Protein AF-A0A944KFV8-F1 (afdb_monomer)

Sequence (78 aa):
MTSLRAPGSGPQHIAVGTAETDRQLTDSTRLMYSADMAAFTAWCASVGRRPLPAAPETVTEYVAHSEDFKSSETVVTL

Foldseek 3Di:
DDDDDDDDPDPPDDDDDDVVVVVVDDPVRVVVVVVVLVVLCVVCVVVVHDSPPHDPVSVVVVVVVVVVVCPPDPPPDD

Mean predicted aligned error: 12.35 Å

pLDDT: mean 75.53, std 19.29, range [37.81, 97.44]

Radius of gyration: 17.9 Å; Cα contacts (8 Å, |Δi|>4): 13; chains: 1; bounding box: 39×47×43 Å

Solvent-accessible surface area (backbone atoms only — not comparable to full-atom values): 5193 Å² total; per-residue (Å²): 137,87,87,80,77,78,84,76,90,62,86,83,78,80,77,80,83,53,79,67,61,55,73,73,51,53,72,69,55,49,51,50,52,51,50,54,51,50,53,51,43,53,50,22,60,77,75,76,46,67,60,77,88,53,53,72,66,59,53,54,53,47,50,60,59,46,57,76,70,51,81,68,72,84,76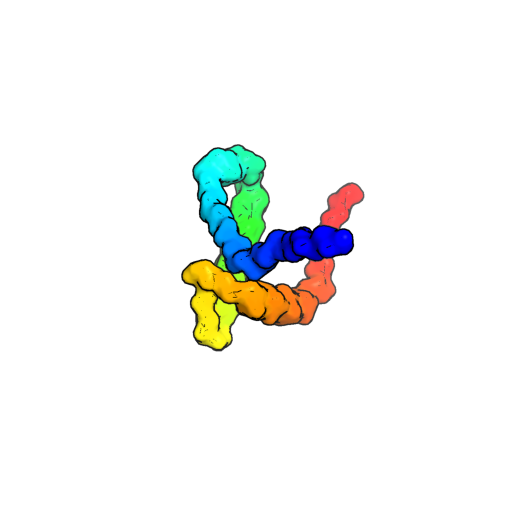,80,83,126

Secondary structure (DSSP, 8-state):
-----PPP------PPPPHHHHHTS-HHHHHHHHHHHHHHHHHHHHTT---TTPPHHHHHHHHHHHHTT--S------

Structure (mmCIF, N/CA/C/O backbone):
data_AF-A0A944KFV8-F1
#
_entry.id   AF-A0A944KFV8-F1
#
loop_
_atom_site.group_PDB
_atom_site.id
_atom_site.type_symbol
_atom_site.label_atom_id
_atom_site.label_alt_id
_atom_site.label_comp_id
_atom_site.label_asym_id
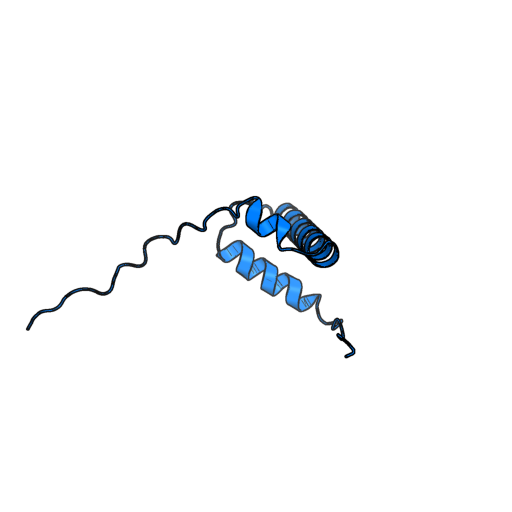_atom_site.label_entity_id
_atom_site.label_seq_id
_atom_site.pdbx_PDB_ins_code
_atom_site.Cartn_x
_atom_site.Cartn_y
_atom_site.Cartn_z
_atom_site.occupancy
_atom_site.B_iso_or_equiv
_atom_site.auth_seq_id
_atom_site.auth_comp_id
_atom_site.auth_asym_id
_atom_site.auth_atom_id
_atom_site.pdbx_PDB_model_num
ATOM 1 N N . MET A 1 1 ? -6.737 38.675 29.579 1.00 45.16 1 MET A N 1
ATOM 2 C CA . MET A 1 1 ? -6.604 37.210 29.427 1.00 45.16 1 MET A CA 1
ATOM 3 C C . MET A 1 1 ? -7.227 36.822 28.092 1.00 45.16 1 MET A C 1
ATOM 5 O O . MET A 1 1 ? -8.423 36.579 28.039 1.00 45.16 1 MET A O 1
ATOM 9 N N . THR A 1 2 ? -6.455 36.859 27.002 1.00 47.62 2 THR A N 1
ATOM 10 C CA . THR A 1 2 ? -6.946 36.490 25.663 1.00 47.62 2 THR A CA 1
ATOM 11 C C . THR A 1 2 ? -6.562 35.043 25.394 1.00 47.62 2 THR A C 1
ATOM 13 O O . THR A 1 2 ? -5.388 34.738 25.213 1.00 47.62 2 THR A O 1
ATOM 16 N N . SER A 1 3 ? -7.553 34.157 25.408 1.00 56.69 3 SER A N 1
ATOM 17 C CA . SER A 1 3 ? -7.430 32.810 24.856 1.00 56.69 3 SER A CA 1
ATOM 18 C C . SER A 1 3 ? -7.720 32.892 23.360 1.00 56.69 3 SER A C 1
ATOM 20 O O . SER A 1 3 ? -8.797 33.353 22.981 1.00 56.69 3 SER A O 1
ATOM 22 N N . LEU A 1 4 ? -6.783 32.472 22.506 1.00 55.56 4 LEU A N 1
ATOM 23 C CA . LEU A 1 4 ? -7.054 32.282 21.080 1.00 55.56 4 LEU A CA 1
ATOM 24 C C . LEU A 1 4 ? -6.451 30.956 20.595 1.00 55.56 4 LEU A C 1
ATOM 26 O O . LEU A 1 4 ? -5.316 30.889 20.144 1.00 55.56 4 LEU A O 1
ATOM 30 N N . ARG A 1 5 ? -7.258 29.905 20.790 1.00 59.50 5 ARG A N 1
ATOM 31 C CA . ARG A 1 5 ? -7.472 28.702 19.962 1.00 59.50 5 ARG A CA 1
ATOM 32 C C . ARG A 1 5 ? -6.304 28.236 19.070 1.00 59.50 5 ARG A C 1
ATOM 34 O O . ARG A 1 5 ? -5.983 28.873 18.073 1.00 59.50 5 ARG A O 1
ATOM 41 N N . ALA A 1 6 ? -5.791 27.034 19.357 1.00 59.16 6 ALA A N 1
ATOM 42 C CA . ALA A 1 6 ? -4.961 26.263 18.431 1.00 59.16 6 ALA A CA 1
ATOM 43 C C . ALA A 1 6 ? -5.669 26.111 17.065 1.00 59.16 6 ALA A C 1
ATOM 45 O O . ALA A 1 6 ? -6.885 25.872 17.053 1.00 59.16 6 ALA A O 1
ATOM 46 N N . PRO A 1 7 ? -4.964 26.250 15.924 1.00 49.78 7 PRO A N 1
ATOM 47 C CA . PRO A 1 7 ? -5.556 25.991 14.618 1.00 49.78 7 PRO A CA 1
ATOM 48 C C . PRO A 1 7 ? -6.110 24.565 14.610 1.00 49.78 7 PRO A C 1
ATOM 50 O O . PRO A 1 7 ? -5.405 23.606 14.918 1.00 49.78 7 PRO A O 1
ATOM 53 N N . GLY A 1 8 ? -7.412 24.452 14.345 1.00 45.16 8 GLY A N 1
ATOM 54 C CA . GLY A 1 8 ? -8.102 23.173 14.325 1.00 45.16 8 GLY A CA 1
ATOM 55 C C . GLY A 1 8 ? -7.485 22.255 13.278 1.00 45.16 8 GLY A C 1
ATOM 56 O O . GLY A 1 8 ? -7.329 22.657 12.126 1.00 45.16 8 GLY A O 1
ATOM 57 N N . SER A 1 9 ? -7.174 21.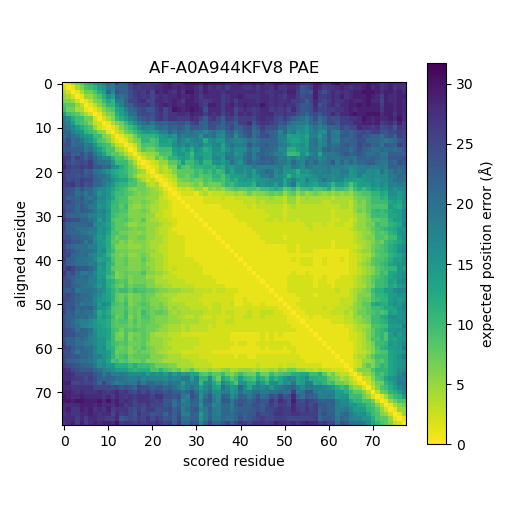029 13.692 1.00 52.59 9 SER A N 1
ATOM 58 C CA . SER A 1 9 ? -6.828 19.901 12.831 1.00 52.59 9 SER A CA 1
ATOM 59 C C . SER A 1 9 ? -8.021 19.552 11.936 1.00 52.59 9 SER A C 1
ATOM 61 O O . SER A 1 9 ? -8.797 18.645 12.229 1.00 52.59 9 SER A O 1
ATOM 63 N N . GLY A 1 10 ? -8.234 20.332 10.877 1.00 50.47 10 GLY A N 1
ATOM 64 C CA . GLY A 1 10 ? -9.073 19.916 9.758 1.00 50.47 10 GLY A CA 1
ATOM 65 C C . GLY A 1 10 ? -8.425 18.728 9.036 1.00 50.47 10 GLY A C 1
ATOM 66 O O . GLY A 1 10 ? -7.224 18.501 9.196 1.00 50.47 10 GLY A O 1
ATOM 67 N N . PRO A 1 11 ? -9.183 17.950 8.247 1.00 55.19 11 PRO A N 1
ATOM 68 C CA . PRO A 1 11 ? -8.603 16.863 7.471 1.00 55.19 11 PRO A CA 1
ATOM 69 C C . PRO A 1 11 ? -7.546 17.429 6.513 1.00 55.19 11 PRO A C 1
ATOM 71 O O . PRO A 1 11 ? -7.863 18.232 5.634 1.00 55.19 11 PRO A O 1
ATOM 74 N N . GLN A 1 12 ? -6.284 17.032 6.698 1.00 59.22 12 GLN A N 1
ATOM 75 C CA . GLN A 1 12 ? -5.211 17.344 5.755 1.00 59.22 12 GLN A CA 1
ATOM 76 C C . GLN A 1 12 ? -5.572 16.753 4.384 1.00 59.22 12 GLN A C 1
ATOM 78 O O . GLN A 1 12 ? -5.586 15.536 4.201 1.00 59.22 12 GLN A O 1
ATOM 83 N N . HIS A 1 13 ? -5.885 17.617 3.419 1.00 54.75 13 HIS A N 1
ATOM 84 C CA . HIS A 1 13 ? -6.078 17.226 2.027 1.00 54.75 13 HIS A CA 1
ATOM 85 C C . HIS A 1 13 ? -4.699 16.947 1.422 1.00 54.75 13 HIS A C 1
ATOM 87 O O . HIS A 1 13 ? -3.901 17.864 1.229 1.00 54.75 13 HIS A O 1
ATOM 93 N N . ILE A 1 14 ? -4.394 15.679 1.159 1.00 58.78 14 ILE A N 1
ATOM 94 C CA . ILE A 1 14 ? -3.115 15.280 0.564 1.00 58.78 14 ILE A CA 1
ATOM 95 C C . ILE A 1 14 ? -3.166 15.657 -0.920 1.00 58.78 14 ILE A C 1
ATOM 97 O O . ILE A 1 14 ? -4.021 15.164 -1.658 1.00 58.78 14 ILE A O 1
ATOM 101 N N . ALA A 1 15 ? -2.315 16.591 -1.346 1.00 56.28 15 ALA A N 1
ATOM 102 C CA . ALA A 1 15 ? -2.246 17.011 -2.742 1.00 56.28 15 ALA A CA 1
ATOM 103 C C . ALA A 1 15 ? -1.790 15.835 -3.623 1.00 56.28 15 ALA A C 1
ATOM 105 O O . ALA A 1 15 ? -0.811 15.159 -3.309 1.00 56.28 15 ALA A O 1
ATOM 106 N N . VAL A 1 16 ? -2.500 15.591 -4.728 1.00 61.12 16 VAL A N 1
ATOM 107 C CA . VAL A 1 16 ? -2.088 14.616 -5.748 1.00 61.12 16 VAL A CA 1
ATOM 108 C C . VAL A 1 16 ? -0.819 15.141 -6.428 1.00 61.12 16 VAL A C 1
ATOM 110 O O . VAL A 1 16 ? -0.801 16.284 -6.884 1.00 61.12 16 VAL A O 1
ATOM 113 N N . GLY A 1 17 ? 0.241 14.326 -6.468 1.00 62.06 17 GLY A N 1
ATOM 114 C CA . GLY A 1 17 ? 1.531 14.695 -7.062 1.00 62.06 17 GLY A CA 1
ATOM 115 C C . GLY A 1 17 ? 1.412 15.081 -8.540 1.00 62.06 17 GLY A C 1
ATOM 116 O O . GLY A 1 17 ? 0.615 14.504 -9.281 1.00 62.06 17 GLY A O 1
ATOM 117 N N . THR A 1 18 ? 2.188 16.076 -8.972 1.00 68.00 18 THR A N 1
ATOM 118 C CA . THR A 1 18 ? 2.172 16.578 -10.353 1.00 68.00 18 THR A CA 1
ATOM 119 C C . THR A 1 18 ? 3.134 15.784 -11.242 1.00 68.00 18 THR A C 1
ATOM 121 O O . THR A 1 18 ? 4.076 15.146 -10.770 1.00 68.00 18 THR A O 1
ATOM 124 N N . ALA A 1 19 ? 2.952 15.870 -12.564 1.00 58.97 19 ALA A N 1
ATOM 125 C CA . ALA A 1 19 ? 3.868 15.280 -13.550 1.00 58.97 19 ALA A CA 1
ATOM 126 C C . ALA A 1 19 ? 5.318 15.814 -13.453 1.00 58.97 19 ALA A C 1
ATOM 128 O O . ALA A 1 19 ? 6.239 15.231 -14.021 1.00 58.97 19 ALA A O 1
ATOM 129 N N . GLU A 1 20 ? 5.538 16.927 -12.749 1.00 58.88 20 GLU A N 1
ATOM 130 C CA . GLU A 1 20 ? 6.868 17.493 -12.509 1.00 58.88 20 GLU A CA 1
ATOM 131 C C . GLU A 1 20 ? 7.643 16.683 -11.468 1.00 58.88 20 GLU A C 1
ATOM 133 O O . GLU A 1 20 ? 8.824 16.414 -11.678 1.00 58.88 20 GLU A O 1
ATOM 138 N N . THR A 1 21 ? 6.972 16.222 -10.405 1.00 65.56 21 THR A N 1
ATOM 139 C CA . THR A 1 21 ? 7.552 15.310 -9.404 1.00 65.56 21 THR A CA 1
ATOM 140 C C . THR A 1 21 ? 7.982 14.002 -10.047 1.00 65.56 21 THR A C 1
ATOM 142 O O . THR A 1 21 ? 9.041 13.468 -9.734 1.00 65.56 21 THR A O 1
ATOM 145 N N . ASP A 1 22 ? 7.195 13.514 -11.002 1.00 62.81 22 ASP A N 1
ATOM 146 C CA . ASP A 1 22 ? 7.502 12.288 -11.721 1.00 62.81 22 ASP A CA 1
ATOM 147 C C . ASP A 1 22 ? 8.867 12.398 -12.434 1.00 62.81 22 ASP A C 1
ATOM 149 O O . ASP A 1 22 ? 9.730 11.536 -12.270 1.00 62.81 22 ASP A O 1
ATOM 153 N N . ARG A 1 23 ? 9.147 13.504 -13.142 1.00 69.06 23 ARG A N 1
ATOM 154 C CA . ARG A 1 23 ? 10.448 13.722 -13.819 1.00 69.06 23 ARG A CA 1
ATOM 155 C C . ARG A 1 23 ? 11.651 13.821 -12.873 1.00 69.06 23 ARG A C 1
ATOM 157 O O . ARG A 1 23 ? 12.779 13.727 -13.345 1.00 69.06 23 ARG A O 1
ATOM 164 N N . GLN A 1 24 ? 11.431 14.027 -11.576 1.00 77.19 24 GLN A N 1
ATOM 165 C CA . GLN A 1 24 ? 12.496 14.098 -10.572 1.00 77.19 24 GLN A CA 1
ATOM 166 C C . GLN A 1 24 ? 12.895 12.717 -10.026 1.00 77.19 24 GLN A C 1
ATOM 168 O O . GLN A 1 24 ? 13.905 12.613 -9.333 1.00 77.19 24 GLN A O 1
ATOM 173 N N . LEU A 1 25 ? 12.140 11.659 -10.341 1.00 81.50 25 LEU A N 1
ATOM 174 C CA . LEU A 1 25 ? 12.449 10.290 -9.931 1.00 81.50 25 LEU A CA 1
ATOM 175 C C . LEU A 1 25 ? 13.322 9.587 -10.974 1.00 81.50 25 LEU A C 1
ATOM 177 O O . LEU A 1 25 ? 13.024 9.625 -12.171 1.00 81.50 25 LEU A O 1
ATOM 181 N N . THR A 1 26 ? 14.354 8.880 -10.510 1.00 89.44 26 THR A N 1
ATOM 182 C CA . THR A 1 26 ? 15.107 7.946 -11.356 1.00 89.44 26 THR A CA 1
ATOM 183 C C . THR A 1 26 ? 14.229 6.758 -11.754 1.00 89.44 26 THR A C 1
ATOM 185 O O . THR A 1 26 ? 13.261 6.421 -11.065 1.00 89.44 26 THR A O 1
ATOM 188 N N . ASP A 1 27 ? 14.598 6.063 -12.831 1.00 87.75 27 ASP A N 1
ATOM 189 C CA . ASP A 1 27 ? 13.896 4.851 -13.273 1.00 87.75 27 ASP A CA 1
ATOM 190 C C . ASP A 1 27 ? 13.876 3.762 -12.192 1.00 87.75 27 ASP A C 1
ATOM 192 O O . ASP A 1 27 ? 12.863 3.089 -12.001 1.00 87.75 27 ASP A O 1
ATOM 196 N N . SER A 1 28 ? 14.963 3.632 -11.423 1.00 85.94 28 SER A N 1
ATOM 197 C CA . SER A 1 28 ? 15.034 2.704 -10.292 1.00 85.94 28 SER A CA 1
ATOM 198 C C . SER A 1 28 ? 14.052 3.075 -9.178 1.00 85.94 28 SER A C 1
ATOM 200 O O . SER A 1 28 ? 13.354 2.201 -8.667 1.00 85.94 28 SER A O 1
ATOM 202 N N . THR A 1 29 ? 13.930 4.360 -8.834 1.00 87.62 29 THR A N 1
ATOM 203 C CA . THR A 1 29 ? 12.970 4.820 -7.823 1.00 87.62 29 THR A CA 1
ATOM 204 C C . THR A 1 29 ? 11.528 4.645 -8.297 1.00 87.62 29 THR A C 1
ATOM 206 O O . THR A 1 29 ? 10.682 4.200 -7.523 1.00 87.62 29 THR A O 1
ATOM 209 N N . ARG A 1 30 ? 11.242 4.917 -9.577 1.00 87.75 30 ARG A N 1
ATOM 210 C CA . ARG A 1 30 ? 9.923 4.657 -10.180 1.00 87.75 30 ARG A CA 1
ATOM 211 C C . ARG A 1 30 ? 9.555 3.182 -10.099 1.00 87.75 30 ARG A C 1
ATOM 213 O O . ARG A 1 30 ? 8.443 2.855 -9.690 1.00 87.75 30 ARG A O 1
ATOM 220 N N . LEU A 1 31 ? 10.493 2.301 -10.452 1.00 87.56 31 LEU A N 1
ATOM 221 C CA . LEU A 1 31 ? 10.292 0.858 -10.390 1.00 87.56 31 LEU A CA 1
ATOM 222 C C . LEU A 1 31 ? 9.976 0.406 -8.961 1.00 87.56 31 LEU A C 1
ATOM 224 O O . LEU A 1 31 ? 8.975 -0.276 -8.753 1.00 87.56 31 LEU A O 1
ATOM 228 N N . MET A 1 32 ? 10.774 0.831 -7.978 1.00 88.38 32 MET A N 1
ATOM 229 C CA . MET A 1 32 ? 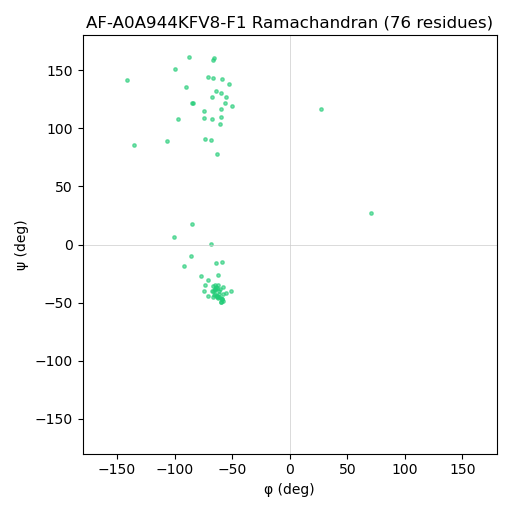10.538 0.490 -6.572 1.00 88.38 32 MET A CA 1
ATOM 230 C C . MET A 1 32 ? 9.162 0.955 -6.093 1.00 88.38 32 MET A C 1
ATOM 232 O O . MET A 1 32 ? 8.401 0.147 -5.572 1.00 88.38 32 MET A O 1
ATOM 236 N N . TYR A 1 33 ? 8.784 2.210 -6.350 1.00 87.94 33 TYR A N 1
ATOM 237 C CA . TYR A 1 33 ? 7.463 2.699 -5.953 1.00 87.94 33 TYR A CA 1
ATOM 238 C C . TYR A 1 33 ? 6.322 1.989 -6.678 1.00 87.94 33 TYR A C 1
ATOM 240 O O . TYR A 1 33 ? 5.285 1.739 -6.070 1.00 87.94 33 TYR A O 1
ATOM 248 N N . SER A 1 34 ? 6.494 1.614 -7.949 1.00 90.81 34 SER A N 1
ATOM 249 C CA . SER A 1 34 ? 5.488 0.809 -8.650 1.00 90.81 34 SER A CA 1
ATOM 250 C C . SER A 1 34 ? 5.325 -0.585 -8.038 1.00 90.81 34 SER A C 1
ATOM 252 O O . SER A 1 34 ? 4.195 -1.050 -7.890 1.00 90.81 34 SER A O 1
ATOM 254 N N . ALA A 1 35 ? 6.424 -1.221 -7.621 1.00 90.38 35 ALA A N 1
ATOM 255 C CA . ALA A 1 35 ? 6.395 -2.507 -6.938 1.00 90.38 35 ALA A CA 1
ATOM 256 C C . ALA A 1 35 ? 5.728 -2.389 -5.557 1.00 90.38 35 ALA A C 1
ATOM 258 O O . ALA A 1 35 ? 4.832 -3.175 -5.244 1.00 90.38 35 ALA A O 1
ATOM 259 N N . ASP A 1 36 ? 6.083 -1.363 -4.779 1.00 92.06 36 ASP A N 1
ATOM 260 C CA . ASP A 1 36 ? 5.470 -1.086 -3.476 1.00 92.06 36 ASP A CA 1
ATOM 261 C C . ASP A 1 36 ? 3.963 -0.810 -3.610 1.00 92.06 36 ASP A C 1
ATOM 263 O O . ASP A 1 36 ? 3.155 -1.340 -2.844 1.00 92.06 36 ASP A O 1
ATOM 267 N N . MET A 1 37 ? 3.553 -0.033 -4.620 1.00 94.12 37 MET A N 1
ATOM 268 C CA . MET A 1 37 ? 2.138 0.225 -4.913 1.00 94.12 37 MET A CA 1
ATOM 269 C C . MET A 1 37 ? 1.387 -1.041 -5.341 1.00 94.12 37 MET A C 1
ATOM 271 O O . MET A 1 37 ? 0.232 -1.230 -4.947 1.00 94.12 37 MET A O 1
ATOM 275 N N . ALA A 1 38 ? 2.017 -1.926 -6.118 1.00 96.00 38 ALA A N 1
ATOM 276 C CA . ALA A 1 38 ? 1.429 -3.205 -6.511 1.00 96.00 38 ALA A CA 1
ATOM 277 C C . ALA A 1 38 ? 1.223 -4.130 -5.298 1.00 96.00 38 ALA A C 1
ATOM 279 O O . ALA A 1 38 ? 0.152 -4.716 -5.141 1.00 96.00 38 ALA A O 1
ATOM 280 N N . ALA A 1 39 ? 2.207 -4.209 -4.399 1.00 94.75 39 ALA A N 1
ATOM 281 C CA . ALA A 1 39 ? 2.091 -4.978 -3.162 1.00 94.75 39 ALA A CA 1
ATOM 282 C C . ALA A 1 39 ? 0.973 -4.430 -2.256 1.00 94.75 39 ALA A C 1
ATOM 284 O O . ALA A 1 39 ? 0.116 -5.188 -1.795 1.00 94.75 39 ALA A O 1
ATOM 285 N N . PHE A 1 40 ? 0.912 -3.107 -2.079 1.00 95.44 40 PHE A N 1
ATOM 286 C CA . PHE A 1 40 ? -0.126 -2.453 -1.283 1.00 95.44 40 PHE A CA 1
ATOM 287 C C . PHE A 1 40 ? -1.537 -2.682 -1.842 1.00 95.44 40 PHE A C 1
ATOM 289 O O . PHE A 1 40 ? -2.462 -3.005 -1.095 1.00 95.44 40 PHE A O 1
ATOM 296 N N . THR A 1 41 ? -1.717 -2.541 -3.158 1.00 96.94 41 THR A N 1
ATOM 297 C CA . THR A 1 41 ? -3.018 -2.758 -3.813 1.00 96.94 41 THR A CA 1
ATOM 298 C C . THR A 1 41 ? -3.466 -4.215 -3.741 1.00 96.94 41 THR A C 1
ATOM 300 O O . THR A 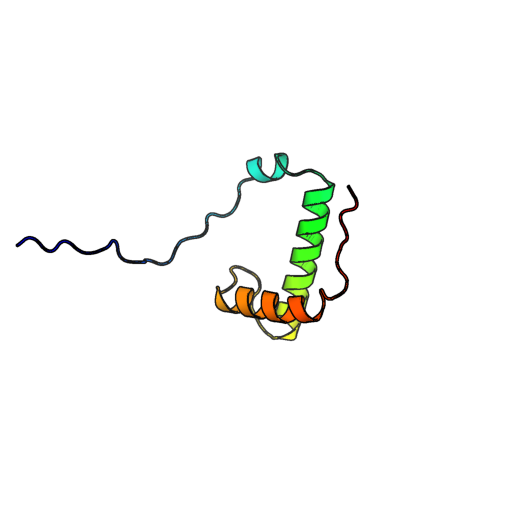1 41 ? -4.641 -4.469 -3.471 1.00 96.94 41 THR A O 1
ATOM 303 N N . ALA A 1 42 ? -2.544 -5.165 -3.911 1.00 96.88 42 ALA A N 1
ATOM 304 C CA . ALA A 1 42 ? -2.830 -6.587 -3.754 1.00 96.88 42 ALA A CA 1
ATOM 305 C C . ALA A 1 42 ? -3.246 -6.934 -2.316 1.00 96.88 42 ALA A C 1
ATOM 307 O O . ALA A 1 42 ? -4.236 -7.639 -2.114 1.00 96.88 42 ALA A O 1
ATOM 308 N N . TRP A 1 43 ? -2.543 -6.396 -1.315 1.00 96.69 43 TRP A N 1
ATOM 309 C CA . TRP A 1 43 ? -2.916 -6.575 0.087 1.00 96.69 43 TRP A CA 1
ATOM 310 C C . TRP A 1 43 ? -4.277 -5.948 0.398 1.00 96.69 43 TRP A C 1
ATOM 312 O O . TRP A 1 43 ? -5.134 -6.601 0.982 1.00 96.69 43 TRP A O 1
ATOM 322 N N . CYS A 1 44 ? -4.542 -4.723 -0.067 1.00 97.31 44 CYS A N 1
ATOM 323 C CA . CYS A 1 44 ? -5.853 -4.094 0.110 1.00 97.31 44 CYS A CA 1
ATOM 324 C C . CYS A 1 44 ? -6.985 -4.970 -0.450 1.00 97.31 44 CYS A C 1
ATOM 326 O O . CYS A 1 44 ? -8.016 -5.126 0.203 1.00 97.31 44 CYS A O 1
ATOM 328 N N . ALA A 1 45 ? -6.785 -5.581 -1.623 1.00 97.44 45 ALA A N 1
ATOM 329 C CA . ALA A 1 45 ? -7.759 -6.489 -2.219 1.00 97.44 45 ALA A CA 1
ATOM 330 C C . ALA A 1 45 ? -7.988 -7.754 -1.372 1.00 97.44 45 ALA A C 1
ATOM 332 O O . ALA A 1 45 ? -9.126 -8.210 -1.274 1.00 97.44 45 ALA A O 1
ATOM 333 N N . SER A 1 46 ? -6.949 -8.297 -0.727 1.00 97.25 46 SER A N 1
ATOM 334 C CA . SER A 1 46 ? -7.077 -9.501 0.105 1.00 97.25 46 SER A CA 1
ATOM 335 C C . SER A 1 46 ? -7.844 -9.253 1.408 1.00 97.25 46 SER A C 1
ATOM 337 O O . SER A 1 46 ? -8.554 -10.144 1.870 1.00 97.25 46 SER A O 1
ATOM 339 N N . VAL A 1 47 ? -7.765 -8.040 1.968 1.00 96.69 47 VAL A N 1
ATOM 340 C CA . VAL A 1 47 ? -8.468 -7.652 3.208 1.00 96.69 47 VAL A CA 1
ATOM 341 C C . VAL A 1 47 ? -9.747 -6.836 2.971 1.00 96.69 47 VAL A C 1
ATOM 343 O O . VAL A 1 47 ? -10.355 -6.345 3.920 1.00 96.69 47 VAL A O 1
ATOM 346 N N . GLY A 1 48 ? -10.171 -6.668 1.713 1.00 96.19 48 GLY A N 1
ATOM 347 C CA . GLY A 1 48 ? -11.404 -5.954 1.356 1.00 96.19 48 GLY A CA 1
ATOM 348 C C . GLY A 1 48 ? -11.353 -4.436 1.573 1.00 96.19 48 GLY A C 1
ATOM 349 O O . GLY A 1 48 ? -12.386 -3.805 1.802 1.00 96.19 48 GLY A O 1
ATOM 350 N N . ARG A 1 49 ? -10.162 -3.830 1.513 1.00 95.88 49 ARG A N 1
ATOM 351 C CA . ARG A 1 49 ? -9.948 -2.385 1.681 1.00 95.88 49 ARG A CA 1
ATOM 352 C C . ARG A 1 49 ? -9.800 -1.674 0.337 1.00 95.88 49 ARG A C 1
ATOM 354 O O . ARG A 1 49 ? -9.325 -2.235 -0.647 1.00 95.88 49 ARG A O 1
ATOM 361 N N . ARG A 1 50 ? -10.190 -0.395 0.295 1.00 94.44 50 ARG A N 1
ATOM 362 C CA . ARG A 1 50 ? -10.007 0.465 -0.883 1.00 94.44 50 ARG A CA 1
ATOM 363 C C . ARG A 1 50 ? -8.590 1.059 -0.876 1.00 94.44 50 ARG A C 1
ATOM 365 O O . ARG A 1 50 ? -8.274 1.788 0.064 1.00 94.44 50 ARG A O 1
ATOM 372 N N . PRO A 1 51 ? -7.771 0.828 -1.917 1.00 91.94 51 PRO A N 1
ATOM 373 C CA . PRO A 1 51 ? -6.383 1.278 -1.922 1.00 91.94 51 PRO A CA 1
ATOM 374 C C . PRO A 1 51 ? -6.228 2.788 -2.125 1.00 91.94 51 PRO A C 1
ATOM 376 O O . PRO A 1 51 ? -5.332 3.371 -1.533 1.00 91.94 51 PRO A O 1
ATOM 379 N N . LEU A 1 52 ? -7.075 3.457 -2.925 1.00 92.44 52 LEU A N 1
ATOM 380 C CA . LEU A 1 52 ? -6.956 4.906 -3.159 1.00 92.44 52 LEU A CA 1
ATOM 381 C C . LEU A 1 52 ? -8.309 5.649 -3.228 1.00 92.44 52 LEU A C 1
ATOM 383 O O . LEU A 1 52 ? -9.277 5.115 -3.783 1.00 92.44 52 LEU A O 1
ATOM 387 N N . PRO A 1 53 ? -8.395 6.884 -2.676 1.00 91.25 53 PRO A N 1
ATOM 388 C CA . PRO A 1 53 ? -7.557 7.379 -1.573 1.00 91.25 53 PRO A CA 1
ATOM 389 C C . PRO A 1 53 ? -7.648 6.450 -0.352 1.00 91.25 53 PRO A C 1
ATOM 391 O O . PRO A 1 53 ? -8.758 6.140 0.091 1.00 91.25 53 PRO A O 1
ATOM 394 N N . ALA A 1 54 ? -6.503 5.996 0.161 1.00 89.31 54 ALA A N 1
ATOM 395 C CA . ALA A 1 54 ? -6.439 5.148 1.347 1.00 89.31 54 ALA A CA 1
ATOM 396 C C . ALA A 1 54 ? -6.904 5.924 2.586 1.00 89.31 54 ALA A C 1
ATOM 398 O O . ALA A 1 54 ? -6.604 7.111 2.730 1.00 89.31 54 ALA A O 1
ATOM 399 N N . ALA A 1 55 ? -7.602 5.248 3.497 1.00 91.50 55 ALA A N 1
ATOM 400 C CA . ALA A 1 55 ? -7.770 5.770 4.849 1.00 91.50 55 ALA A CA 1
ATOM 401 C C . ALA A 1 55 ? -6.422 5.675 5.597 1.00 91.50 55 ALA A C 1
ATOM 403 O O . ALA A 1 55 ? -5.711 4.686 5.385 1.00 91.50 55 ALA A O 1
ATOM 404 N N . PRO A 1 56 ? -6.055 6.635 6.467 1.00 92.56 56 PRO A N 1
ATOM 405 C CA . PRO A 1 56 ? -4.8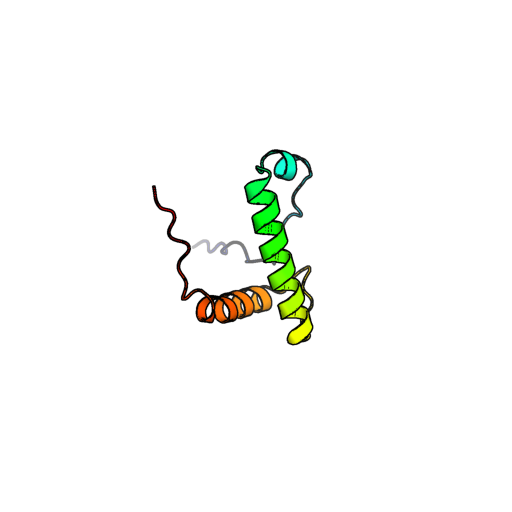03 6.582 7.229 1.00 92.56 56 PRO A CA 1
ATOM 406 C C . PRO A 1 56 ? -4.599 5.251 7.965 1.00 92.56 56 PRO A C 1
ATOM 408 O O . PRO A 1 56 ? -3.515 4.676 7.916 1.00 92.56 56 PRO A O 1
ATOM 411 N N . GLU A 1 57 ? -5.668 4.700 8.541 1.00 94.25 57 GLU A N 1
ATOM 412 C CA . GLU A 1 57 ? -5.664 3.424 9.262 1.00 94.25 57 GLU A CA 1
ATOM 413 C C . GLU A 1 57 ? -5.277 2.254 8.349 1.00 94.25 57 GLU A C 1
ATOM 415 O O . GLU A 1 57 ? -4.574 1.340 8.765 1.00 94.25 57 GLU A O 1
ATOM 420 N N . THR A 1 58 ? -5.676 2.303 7.073 1.00 95.62 58 THR A N 1
ATOM 421 C CA . THR A 1 58 ? -5.317 1.272 6.083 1.00 95.62 58 THR A CA 1
ATOM 422 C C . THR A 1 58 ? -3.818 1.272 5.800 1.00 95.62 58 THR A C 1
ATOM 424 O O . THR A 1 58 ? -3.232 0.210 5.616 1.00 95.62 58 THR A O 1
ATOM 427 N N . VAL A 1 59 ? -3.184 2.448 5.795 1.00 94.56 59 VAL A N 1
ATOM 428 C CA . VAL A 1 59 ? -1.731 2.561 5.614 1.00 94.56 59 VAL A CA 1
ATOM 429 C C . VAL A 1 59 ? -1.000 2.054 6.855 1.00 94.56 59 VAL A C 1
ATOM 431 O O . VAL A 1 59 ? -0.052 1.287 6.722 1.00 94.56 59 VAL A O 1
ATOM 434 N N . THR A 1 60 ? -1.457 2.419 8.057 1.00 94.62 60 THR A N 1
ATOM 435 C CA . THR A 1 60 ? -0.873 1.930 9.317 1.00 94.62 60 THR A CA 1
ATOM 436 C C . THR A 1 60 ? -0.932 0.407 9.421 1.00 94.62 60 THR A C 1
ATOM 438 O O . THR A 1 60 ? 0.075 -0.224 9.734 1.00 94.62 60 THR A O 1
ATOM 441 N N . GLU A 1 61 ? -2.082 -0.195 9.112 1.00 94.88 61 GLU A N 1
ATOM 442 C CA . GLU A 1 61 ? -2.236 -1.652 9.119 1.00 94.88 61 GLU A CA 1
ATOM 443 C C . GLU A 1 61 ? -1.367 -2.342 8.059 1.00 94.88 61 GLU A C 1
ATOM 445 O O . GLU A 1 61 ? -0.792 -3.392 8.338 1.00 94.88 61 GLU A O 1
ATOM 450 N N . TYR A 1 62 ? -1.222 -1.751 6.867 1.00 94.56 62 TYR A N 1
ATOM 451 C CA . TYR A 1 62 ? -0.330 -2.289 5.837 1.00 94.56 62 TYR A CA 1
ATOM 452 C C . TYR A 1 62 ? 1.132 -2.277 6.278 1.00 94.56 62 TYR A C 1
ATOM 454 O O . TYR A 1 62 ? 1.839 -3.262 6.078 1.00 94.56 62 TYR A O 1
ATOM 462 N N . VAL A 1 63 ? 1.590 -1.175 6.880 1.00 92.94 63 VAL A N 1
ATOM 463 C CA . VAL A 1 63 ? 2.968 -1.065 7.370 1.00 92.94 63 VAL A CA 1
ATOM 464 C C . VAL A 1 63 ? 3.230 -2.145 8.414 1.00 92.94 63 VAL A C 1
ATOM 466 O O . VAL A 1 63 ? 4.169 -2.914 8.233 1.00 92.94 63 VAL A O 1
ATOM 469 N N . ALA A 1 64 ? 2.346 -2.292 9.406 1.00 92.50 64 ALA A N 1
ATOM 470 C CA . ALA A 1 64 ? 2.447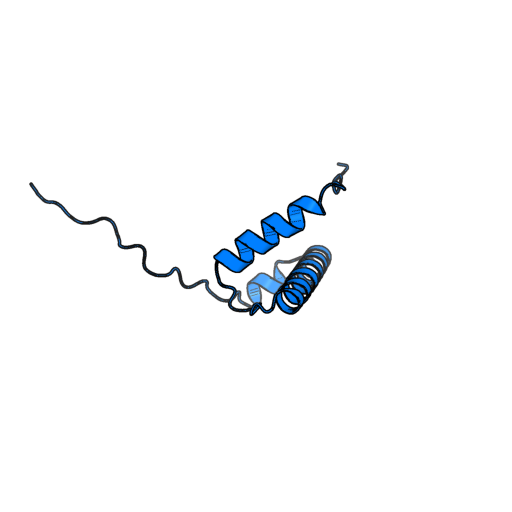 -3.350 10.411 1.00 92.50 64 ALA A CA 1
ATOM 471 C C . ALA A 1 64 ? 2.452 -4.758 9.784 1.00 92.50 64 ALA A C 1
ATOM 473 O O . ALA A 1 64 ? 3.271 -5.593 10.148 1.00 92.50 64 ALA A O 1
ATOM 474 N N . HIS A 1 65 ? 1.596 -5.009 8.785 1.00 90.31 65 HIS A N 1
ATOM 475 C CA . HIS A 1 65 ? 1.602 -6.270 8.041 1.00 90.31 65 HIS A CA 1
ATOM 476 C C . HIS A 1 65 ? 2.930 -6.506 7.306 1.00 90.31 65 HIS A C 1
ATOM 478 O O . HIS A 1 65 ? 3.410 -7.631 7.262 1.00 90.31 65 HIS A O 1
ATOM 484 N N . SER A 1 66 ? 3.522 -5.462 6.721 1.00 83.75 66 SER A N 1
ATOM 485 C CA . SER A 1 66 ? 4.754 -5.554 5.930 1.00 83.75 66 SER A CA 1
ATOM 486 C C . SER A 1 66 ? 6.028 -5.687 6.773 1.00 83.75 66 SER A C 1
ATOM 488 O O . SER A 1 66 ? 7.005 -6.265 6.297 1.00 83.75 66 SER A O 1
ATOM 490 N N . GLU A 1 67 ? 6.028 -5.184 8.012 1.00 73.00 67 GLU A N 1
ATOM 491 C CA . GLU A 1 67 ? 7.154 -5.303 8.949 1.00 73.00 67 GLU A CA 1
ATOM 492 C C . GLU A 1 67 ? 7.430 -6.767 9.309 1.00 73.00 67 GLU A C 1
ATOM 494 O O . GLU A 1 67 ? 8.589 -7.182 9.310 1.00 73.00 67 GLU A O 1
ATOM 499 N N . ASP A 1 68 ? 6.379 -7.578 9.452 1.00 60.50 68 ASP A N 1
ATOM 500 C CA . ASP A 1 68 ? 6.494 -9.026 9.664 1.00 60.50 68 ASP A CA 1
ATOM 501 C C . ASP A 1 68 ? 7.178 -9.749 8.481 1.00 60.50 68 ASP A C 1
ATOM 503 O O . ASP A 1 68 ? 7.830 -10.778 8.668 1.00 60.50 68 ASP A O 1
ATOM 507 N N . PHE A 1 69 ? 7.098 -9.202 7.258 1.00 54.03 69 PHE A N 1
ATOM 508 C CA . PHE A 1 69 ? 7.757 -9.757 6.063 1.00 54.03 69 PHE A CA 1
ATOM 509 C C . PHE A 1 69 ? 9.156 -9.182 5.803 1.00 54.03 69 PHE A C 1
ATOM 511 O O . PHE A 1 69 ? 9.949 -9.789 5.080 1.00 54.03 69 PHE A O 1
ATOM 518 N N . LYS A 1 70 ? 9.494 -8.033 6.399 1.00 54.00 70 LYS A N 1
ATOM 519 C CA . LYS A 1 70 ? 10.755 -7.307 6.178 1.00 54.00 70 LYS A CA 1
ATOM 520 C C . LYS A 1 70 ? 11.930 -7.783 7.038 1.00 54.00 70 LYS A C 1
ATOM 522 O O . LYS A 1 70 ? 12.954 -7.110 7.095 1.00 54.00 70 LYS A O 1
ATOM 527 N N . SER A 1 71 ? 11.854 -8.983 7.618 1.00 52.00 71 SER A N 1
ATOM 528 C CA . SER A 1 71 ? 12.997 -9.614 8.301 1.00 52.00 71 SER A CA 1
ATOM 529 C C . SER A 1 71 ? 14.143 -10.030 7.354 1.00 52.00 71 SER A C 1
ATOM 531 O O . SER A 1 71 ? 15.143 -10.577 7.813 1.00 52.00 71 SER A O 1
ATOM 533 N N . SER A 1 72 ? 14.034 -9.788 6.044 1.00 47.28 72 SER A N 1
ATOM 534 C CA . SER A 1 72 ? 15.170 -9.846 5.114 1.00 47.28 72 SER A CA 1
ATOM 535 C C . SER A 1 72 ? 15.556 -8.424 4.719 1.00 47.28 72 SER A C 1
ATOM 537 O O . SER A 1 72 ? 15.028 -7.847 3.772 1.00 47.28 72 SER A O 1
ATOM 539 N N . GLU A 1 73 ? 16.442 -7.854 5.525 1.00 49.47 73 GLU A N 1
ATOM 540 C CA . GLU A 1 73 ? 17.070 -6.551 5.356 1.00 49.47 73 GLU A CA 1
ATOM 541 C C . GLU A 1 73 ? 17.656 -6.401 3.944 1.00 49.47 73 GLU A C 1
ATOM 543 O O . GLU A 1 73 ? 18.550 -7.147 3.539 1.00 49.47 73 GLU A O 1
ATOM 548 N N . THR A 1 74 ? 17.173 -5.414 3.184 1.00 50.22 74 THR A N 1
ATOM 549 C CA . THR A 1 7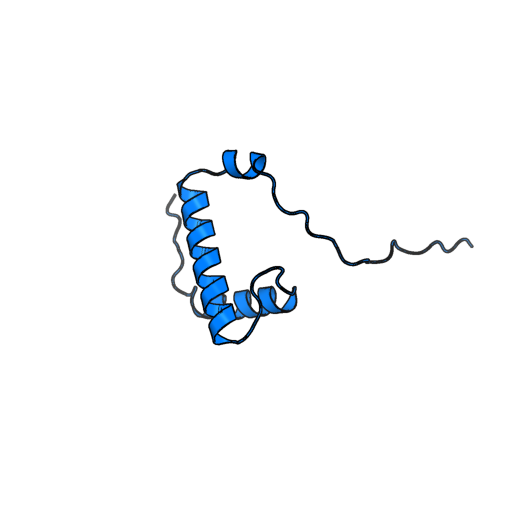4 ? 17.917 -4.904 2.029 1.00 50.22 74 THR A CA 1
ATOM 550 C C . THR A 1 74 ? 19.148 -4.199 2.579 1.00 50.22 74 THR A C 1
ATOM 552 O O . THR A 1 74 ? 19.114 -3.006 2.882 1.00 50.22 74 THR A O 1
ATOM 555 N N . VAL A 1 75 ? 20.230 -4.955 2.739 1.00 45.91 75 VAL A N 1
ATOM 556 C CA . VAL A 1 75 ? 21.554 -4.410 3.015 1.00 45.91 75 VAL A CA 1
ATOM 557 C C . VAL A 1 75 ? 21.917 -3.513 1.832 1.00 45.91 75 VAL A C 1
ATOM 559 O O 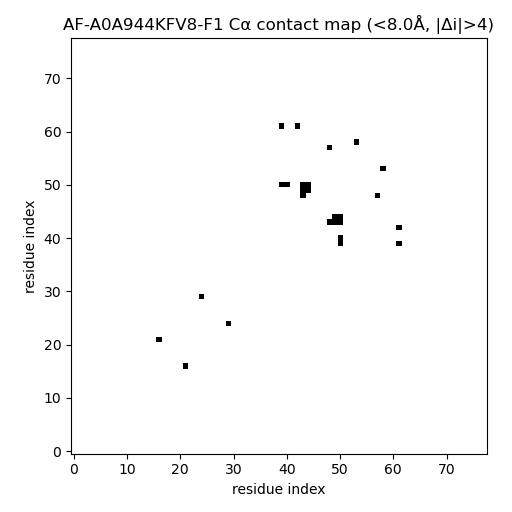. VAL A 1 75 ? 22.245 -3.994 0.747 1.00 45.91 75 VAL A O 1
ATOM 562 N N . VAL A 1 76 ? 21.835 -2.195 2.017 1.00 41.66 76 VAL A N 1
ATOM 563 C CA . VAL A 1 76 ? 22.529 -1.250 1.139 1.00 41.66 76 VAL A CA 1
ATOM 564 C C . VAL A 1 76 ? 23.999 -1.350 1.522 1.00 41.66 76 VAL A C 1
ATOM 566 O O . VAL A 1 76 ? 24.458 -0.699 2.457 1.00 41.66 76 VAL A O 1
ATOM 569 N N . THR A 1 77 ? 24.725 -2.240 0.851 1.00 37.81 77 THR A N 1
ATOM 570 C CA . THR A 1 77 ? 26.185 -2.258 0.924 1.00 37.81 77 THR A CA 1
ATOM 571 C C . THR A 1 77 ? 26.692 -0.990 0.237 1.00 37.81 77 THR A C 1
ATOM 573 O O . THR A 1 77 ? 26.567 -0.861 -0.981 1.00 37.81 77 THR A O 1
ATOM 576 N N . LEU A 1 78 ? 27.189 -0.042 1.036 1.00 56.03 78 LEU A N 1
ATOM 577 C CA . LEU A 1 78 ? 28.023 1.074 0.580 1.00 56.03 78 LEU A CA 1
ATOM 578 C C . LEU A 1 78 ? 29.481 0.624 0.464 1.00 56.03 78 LEU A C 1
ATOM 580 O O . LEU A 1 78 ? 29.915 -0.166 1.335 1.00 56.03 78 LEU A O 1
#

Nearest PDB structures (foldseek):
  2hof-assembly1_A-2  TM=8.837E-01  e=1.849E-01  Punavirus P1
  5crx-assembly1_B-2  TM=8.790E-01  e=1.984E-01  Punavirus P1
  5crx-assembly1_A-2  TM=8.865E-01  e=2.284E-01  Punavirus P1
  3c28-assembly1_A-2  TM=8.903E-01  e=2.821E-01  unclassified
  7qi6-assembly1_AG  TM=3.868E-01  e=9.544E+00  Homo sapiens